Protein AF-A0A933CUI8-F1 (afdb_monomer_lite)

Foldseek 3Di:
DDDDDDDDDDDPDDLVCVCVVVVNVPVSVVVCCVQVVPDDDDDDDPDDPVCVVVDDPPPPPD

Structure (mmCIF, N/CA/C/O backbone):
data_AF-A0A933CUI8-F1
#
_entry.id   AF-A0A933CUI8-F1
#
loop_
_atom_site.group_PDB
_atom_site.id
_atom_site.type_symbol
_atom_site.label_atom_id
_atom_site.label_alt_id
_atom_site.label_comp_id
_atom_site.label_asym_id
_atom_site.label_entity_id
_atom_site.label_seq_id
_atom_site.pdbx_PDB_ins_code
_atom_site.Cartn_x
_atom_site.Cartn_y
_atom_site.Cartn_z
_atom_site.occupancy
_atom_site.B_iso_or_equiv
_atom_site.auth_seq_id
_atom_site.auth_comp_id
_atom_site.auth_asym_id
_atom_site.auth_atom_id
_atom_site.pdbx_PDB_model_num
ATOM 1 N N . MET A 1 1 ? 15.145 -18.480 -10.370 1.00 44.50 1 MET A N 1
ATOM 2 C CA . MET A 1 1 ? 16.112 -17.668 -9.598 1.00 44.50 1 MET A CA 1
ATOM 3 C C . MET A 1 1 ? 15.316 -16.768 -8.665 1.00 44.50 1 MET A C 1
ATOM 5 O O . MET A 1 1 ? 14.367 -16.165 -9.137 1.00 44.50 1 MET A O 1
ATOM 9 N N . LEU A 1 2 ? 15.713 -16.744 -7.386 1.00 52.84 2 LEU A N 1
ATOM 10 C CA . LEU A 1 2 ? 15.028 -16.223 -6.189 1.00 52.84 2 LEU A CA 1
ATOM 11 C C . LEU A 1 2 ? 13.693 -16.909 -5.840 1.00 52.84 2 LEU A C 1
ATOM 13 O O . LEU A 1 2 ? 12.706 -16.808 -6.557 1.00 52.84 2 LEU A O 1
ATOM 17 N N . GLY A 1 3 ? 13.719 -17.673 -4.746 1.00 51.38 3 GLY A N 1
ATOM 18 C CA . GLY A 1 3 ? 12.614 -18.491 -4.260 1.00 51.38 3 GLY A CA 1
ATOM 19 C C . GLY A 1 3 ? 11.420 -17.675 -3.775 1.00 51.38 3 GLY A C 1
ATOM 20 O O . GLY A 1 3 ? 11.556 -16.528 -3.351 1.00 51.38 3 GLY A O 1
ATOM 21 N N . SER A 1 4 ? 10.250 -18.306 -3.844 1.00 66.38 4 SER A N 1
ATOM 22 C CA . SER A 1 4 ? 8.952 -17.789 -3.419 1.00 66.38 4 SER A CA 1
ATOM 23 C C . SER A 1 4 ? 8.933 -17.524 -1.912 1.00 66.38 4 SER A C 1
ATOM 25 O O . SER A 1 4 ? 8.499 -18.355 -1.118 1.00 66.38 4 SER A O 1
ATOM 27 N N . LEU A 1 5 ? 9.444 -16.366 -1.506 1.00 73.06 5 LEU A N 1
ATOM 28 C CA . LEU A 1 5 ? 9.303 -15.859 -0.149 1.00 73.06 5 LEU A CA 1
ATOM 29 C C . LEU A 1 5 ? 7.902 -15.264 0.003 1.00 73.06 5 LEU A C 1
ATOM 31 O O . LEU A 1 5 ? 7.573 -14.244 -0.607 1.00 73.06 5 LEU A O 1
ATOM 35 N N . SER A 1 6 ? 7.078 -15.902 0.831 1.00 81.81 6 SER A N 1
ATOM 36 C CA . SER A 1 6 ? 5.788 -15.350 1.237 1.00 81.81 6 SER A CA 1
ATOM 37 C C . SER A 1 6 ? 6.011 -14.048 2.004 1.00 81.81 6 SER A C 1
ATOM 39 O O . SER A 1 6 ? 6.609 -14.044 3.078 1.00 81.81 6 SER A O 1
ATOM 41 N N . THR A 1 7 ? 5.535 -12.937 1.444 1.00 87.88 7 THR A N 1
ATOM 42 C CA . THR A 1 7 ? 5.668 -11.603 2.040 1.00 87.88 7 THR A CA 1
ATOM 43 C C . THR A 1 7 ? 4.303 -11.126 2.519 1.00 87.88 7 THR A C 1
ATOM 45 O O . THR A 1 7 ? 3.363 -11.051 1.731 1.00 87.88 7 THR A O 1
ATOM 48 N N . LEU A 1 8 ? 4.193 -10.787 3.807 1.00 90.88 8 LEU A N 1
ATOM 49 C CA . LEU A 1 8 ? 3.007 -10.142 4.370 1.00 90.88 8 LEU A CA 1
ATOM 50 C C . LEU A 1 8 ? 3.282 -8.650 4.555 1.00 90.88 8 LEU A C 1
ATOM 52 O O . LEU A 1 8 ? 4.271 -8.271 5.180 1.00 90.88 8 LEU A O 1
ATOM 56 N N . LEU A 1 9 ? 2.385 -7.809 4.045 1.00 90.56 9 LEU A N 1
ATOM 57 C CA . LEU A 1 9 ? 2.487 -6.358 4.146 1.00 90.56 9 LEU A CA 1
ATOM 58 C C . LEU A 1 9 ? 1.176 -5.775 4.673 1.00 90.56 9 LEU A C 1
ATOM 60 O O . LEU A 1 9 ? 0.095 -6.116 4.198 1.00 90.56 9 LEU A O 1
ATOM 64 N N . THR A 1 10 ? 1.274 -4.878 5.651 1.00 92.44 10 THR A N 1
ATOM 65 C CA . THR A 1 10 ? 0.128 -4.170 6.230 1.00 92.44 10 THR A CA 1
ATOM 66 C C . THR A 1 10 ? 0.244 -2.683 5.944 1.00 92.44 10 THR A C 1
ATOM 68 O O . THR A 1 10 ? 1.305 -2.099 6.156 1.00 92.44 10 THR A O 1
ATOM 71 N N . SER A 1 11 ? -0.849 -2.051 5.525 1.00 91.62 11 SER A N 1
ATOM 72 C CA . SER A 1 11 ? -0.912 -0.602 5.342 1.00 91.62 11 SER A CA 1
ATOM 73 C C . SER A 1 11 ? -2.209 -0.047 5.910 1.00 91.62 11 SER A C 1
ATOM 75 O O . SER A 1 11 ? -3.252 -0.695 5.874 1.00 91.62 11 SER A O 1
ATOM 77 N N . ASN A 1 12 ? -2.139 1.175 6.432 1.00 91.75 12 ASN A N 1
ATOM 78 C CA . ASN A 1 12 ? -3.301 1.948 6.865 1.00 91.75 12 ASN A CA 1
ATOM 79 C C . ASN A 1 12 ? -3.946 2.737 5.708 1.00 91.75 12 ASN A C 1
ATOM 81 O O . ASN A 1 12 ? -4.900 3.484 5.931 1.00 91.75 12 ASN A O 1
ATOM 85 N N . ARG A 1 13 ? -3.421 2.609 4.483 1.00 89.12 13 ARG A N 1
ATOM 86 C CA . ARG A 1 13 ? -3.953 3.221 3.262 1.00 89.12 13 ARG A CA 1
ATOM 87 C C . ARG A 1 13 ? -4.132 2.152 2.183 1.00 89.12 13 ARG A C 1
ATOM 89 O O . ARG A 1 13 ? -3.300 1.248 2.088 1.00 89.12 13 ARG A O 1
ATOM 96 N N . PRO A 1 14 ? -5.174 2.261 1.343 1.00 89.50 14 PRO A N 1
ATOM 97 C CA . PRO A 1 14 ? -5.337 1.341 0.228 1.00 89.50 14 PRO A CA 1
ATOM 98 C C . PRO A 1 14 ? -4.161 1.466 -0.749 1.00 89.50 14 PRO A C 1
ATOM 100 O O . PRO A 1 14 ? -3.576 2.544 -0.888 1.00 89.50 14 PRO A O 1
ATOM 103 N N . VAL A 1 15 ? -3.831 0.362 -1.425 1.00 89.81 15 VAL A N 1
ATOM 104 C CA . VAL A 1 15 ? -2.707 0.274 -2.375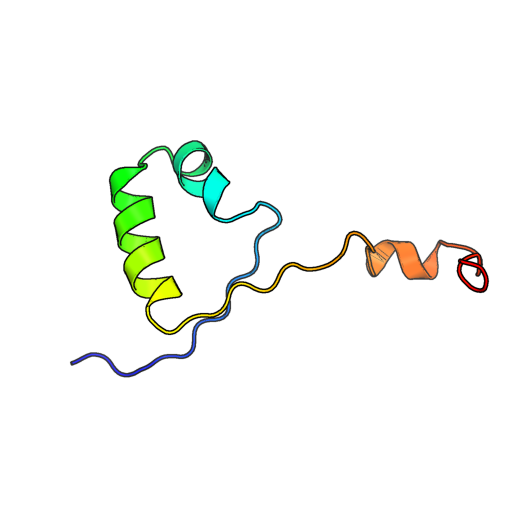 1.00 89.81 15 VAL A CA 1
ATOM 105 C C . VAL A 1 15 ? -2.824 1.272 -3.529 1.00 89.81 15 VAL A C 1
ATOM 107 O O . VAL A 1 15 ? -1.812 1.774 -4.007 1.00 89.81 15 VAL A O 1
ATOM 110 N N . GLU A 1 16 ? -4.048 1.654 -3.908 1.00 89.69 16 GLU A N 1
ATOM 111 C CA . GLU A 1 16 ? -4.307 2.659 -4.949 1.00 89.69 16 GLU A CA 1
ATOM 112 C C . GLU A 1 16 ? -3.700 4.032 -4.599 1.00 89.69 16 GLU A C 1
ATOM 114 O O . GLU A 1 16 ? -3.293 4.787 -5.477 1.00 89.69 16 GLU A O 1
ATOM 119 N N . ASN A 1 17 ? -3.579 4.349 -3.305 1.00 91.12 17 ASN A N 1
ATOM 120 C CA . ASN A 1 17 ? -3.037 5.627 -2.843 1.00 91.12 17 ASN A CA 1
ATOM 121 C C . ASN A 1 17 ? -1.503 5.648 -2.764 1.00 91.12 17 ASN A C 1
ATOM 123 O O . ASN A 1 17 ? -0.923 6.691 -2.449 1.00 91.12 17 ASN A O 1
ATOM 127 N N . TRP A 1 18 ? -0.825 4.527 -3.021 1.00 92.38 18 TRP A N 1
ATOM 128 C CA . TRP A 1 18 ? 0.622 4.432 -2.818 1.00 92.38 18 TRP A CA 1
ATOM 129 C C . TRP A 1 18 ? 1.420 5.216 -3.856 1.00 92.38 18 TRP A C 1
ATOM 131 O O . TRP A 1 18 ? 2.462 5.758 -3.506 1.00 92.38 18 TRP A O 1
ATOM 141 N N . GLY A 1 19 ? 0.912 5.368 -5.085 1.00 90.31 19 GLY A N 1
ATOM 142 C CA . GLY A 1 19 ? 1.573 6.187 -6.110 1.00 90.31 19 GLY A CA 1
ATOM 143 C C . GLY A 1 19 ? 1.719 7.652 -5.686 1.00 90.31 19 GLY A C 1
ATOM 144 O O . GLY A 1 19 ? 2.769 8.258 -5.883 1.00 90.31 19 GLY A O 1
ATOM 145 N N . LYS A 1 20 ? 0.703 8.198 -5.003 1.00 89.75 20 LYS A N 1
ATOM 146 C CA . LYS A 1 20 ? 0.751 9.550 -4.425 1.00 89.75 20 LYS A CA 1
ATOM 147 C C . LYS A 1 20 ? 1.617 9.617 -3.164 1.00 89.75 20 LYS A C 1
ATOM 149 O O . LYS A 1 20 ? 2.240 10.641 -2.912 1.00 89.75 20 LYS A O 1
ATOM 154 N N . LEU A 1 21 ? 1.629 8.552 -2.361 1.00 89.75 21 LEU A N 1
ATOM 155 C CA . LEU A 1 21 ? 2.371 8.497 -1.099 1.00 89.75 21 LEU A CA 1
ATOM 156 C C . LEU A 1 21 ? 3.887 8.392 -1.314 1.00 89.75 21 LEU A C 1
ATOM 158 O O . LEU A 1 21 ? 4.649 9.021 -0.588 1.00 89.75 21 LEU A O 1
ATOM 162 N N . LEU A 1 22 ? 4.308 7.580 -2.284 1.00 89.25 22 LEU A N 1
ATOM 163 C CA . LEU A 1 22 ? 5.712 7.248 -2.533 1.00 89.25 22 LEU A CA 1
ATOM 164 C C . LEU A 1 22 ? 6.352 8.128 -3.618 1.00 89.25 22 LEU A C 1
ATOM 166 O O . LEU A 1 22 ? 7.554 8.042 -3.837 1.00 89.25 22 LEU A O 1
ATOM 170 N N . GLY A 1 23 ? 5.574 8.984 -4.285 1.00 89.25 23 GLY A N 1
ATOM 171 C CA . GLY A 1 23 ? 6.068 10.008 -5.213 1.00 89.25 23 GLY A CA 1
ATOM 172 C C . GLY A 1 23 ? 6.450 9.501 -6.607 1.00 89.25 23 GLY A C 1
ATOM 173 O O . GLY A 1 23 ? 6.380 10.272 -7.558 1.00 89.25 23 GLY A O 1
ATOM 174 N N . ASP A 1 24 ? 6.773 8.216 -6.757 1.00 92.12 24 ASP A N 1
ATOM 175 C CA . ASP A 1 24 ? 7.038 7.580 -8.049 1.00 92.12 24 ASP A CA 1
ATOM 176 C C . ASP A 1 24 ? 5.942 6.564 -8.388 1.00 92.12 24 ASP A C 1
ATOM 178 O O . ASP A 1 24 ? 5.973 5.395 -7.998 1.00 92.12 24 ASP A O 1
ATOM 182 N N . SER A 1 25 ? 4.939 7.022 -9.135 1.00 90.44 25 SER A N 1
ATOM 183 C CA . SER A 1 25 ? 3.809 6.174 -9.525 1.00 90.44 25 SER A CA 1
ATOM 184 C C . SER A 1 25 ? 4.213 5.028 -10.460 1.00 90.44 25 SER A C 1
ATOM 186 O O . SER A 1 25 ? 3.578 3.974 -10.418 1.00 90.44 25 SER A O 1
ATOM 188 N N . ALA A 1 26 ? 5.267 5.192 -11.267 1.00 92.44 26 ALA A N 1
ATOM 189 C CA . ALA A 1 26 ? 5.725 4.158 -12.193 1.00 92.44 26 ALA A CA 1
ATOM 190 C C . ALA A 1 26 ? 6.438 3.025 -11.441 1.00 92.44 26 ALA A C 1
ATOM 192 O O . ALA A 1 26 ? 6.126 1.848 -11.648 1.00 92.44 26 ALA A O 1
ATOM 193 N N . ALA A 1 27 ? 7.328 3.370 -10.507 1.00 93.25 27 ALA A N 1
ATOM 194 C CA . ALA A 1 27 ? 7.980 2.389 -9.643 1.00 93.25 27 ALA A CA 1
ATOM 195 C C . ALA A 1 27 ? 6.968 1.652 -8.751 1.00 93.25 27 ALA A C 1
ATOM 197 O O . ALA A 1 27 ? 7.051 0.431 -8.594 1.00 93.25 27 ALA A O 1
ATOM 198 N N . VAL A 1 28 ? 5.972 2.366 -8.211 1.00 94.44 28 VAL A N 1
ATOM 199 C CA . VAL A 1 28 ? 4.902 1.753 -7.409 1.00 94.44 28 VAL A CA 1
ATOM 200 C C . VAL A 1 28 ? 4.068 0.780 -8.231 1.00 94.44 28 VAL A C 1
ATOM 202 O O . VAL A 1 28 ? 3.781 -0.311 -7.744 1.00 94.44 28 VAL A O 1
ATOM 205 N N . ALA A 1 29 ? 3.713 1.124 -9.469 1.00 91.88 29 ALA A N 1
ATOM 206 C CA . ALA A 1 29 ? 2.981 0.216 -10.346 1.00 91.88 29 ALA A CA 1
ATOM 207 C C . ALA A 1 29 ? 3.775 -1.076 -10.611 1.00 91.88 29 ALA A C 1
ATOM 209 O O . ALA A 1 29 ? 3.231 -2.165 -10.444 1.00 91.88 29 ALA A O 1
ATOM 210 N N . ALA A 1 30 ? 5.072 -0.972 -10.922 1.00 93.88 30 ALA A N 1
ATOM 211 C CA . ALA A 1 30 ? 5.938 -2.136 -11.137 1.00 93.88 30 ALA A CA 1
ATOM 212 C C . ALA A 1 30 ? 6.127 -2.992 -9.868 1.00 93.88 30 ALA A C 1
ATOM 214 O O . ALA A 1 30 ? 6.257 -4.214 -9.940 1.00 93.88 30 ALA A O 1
ATOM 215 N N . MET A 1 31 ? 6.143 -2.366 -8.689 1.00 91.50 31 MET A N 1
ATOM 216 C CA . MET A 1 31 ? 6.189 -3.074 -7.409 1.00 91.50 31 MET A CA 1
ATOM 217 C C . MET A 1 31 ? 4.871 -3.803 -7.121 1.00 91.50 31 MET A C 1
ATOM 219 O O . MET A 1 31 ? 4.893 -4.972 -6.737 1.00 91.50 31 MET A O 1
ATOM 223 N N . LEU A 1 32 ? 3.732 -3.130 -7.307 1.00 91.50 32 LEU A N 1
ATOM 224 C CA . LEU A 1 32 ? 2.408 -3.714 -7.095 1.00 91.50 32 LEU A CA 1
ATOM 225 C C . LEU A 1 32 ? 2.136 -4.859 -8.067 1.00 91.50 32 LEU A C 1
ATOM 227 O O . LEU A 1 32 ? 1.588 -5.866 -7.635 1.00 91.50 32 LEU A O 1
ATOM 231 N N . ASP A 1 33 ? 2.571 -4.747 -9.322 1.00 91.62 33 ASP A N 1
ATOM 232 C CA . ASP A 1 33 ? 2.502 -5.836 -10.299 1.00 91.62 33 ASP A CA 1
ATOM 233 C C . ASP A 1 33 ? 3.150 -7.112 -9.740 1.00 91.62 33 ASP A C 1
ATOM 235 O O . ASP A 1 33 ? 2.492 -8.142 -9.620 1.00 91.62 33 ASP A O 1
ATOM 239 N N . ARG A 1 34 ? 4.387 -7.017 -9.236 1.00 89.81 34 ARG A N 1
ATOM 240 C CA . ARG A 1 34 ? 5.098 -8.156 -8.627 1.00 89.81 34 ARG A CA 1
ATOM 241 C C . ARG A 1 34 ? 4.424 -8.689 -7.361 1.00 89.81 34 ARG A C 1
ATOM 243 O O . ARG A 1 34 ? 4.392 -9.899 -7.155 1.00 89.81 34 ARG A O 1
ATOM 250 N N . LEU A 1 35 ? 3.917 -7.806 -6.499 1.00 88.06 35 LEU A N 1
ATOM 251 C CA . LEU A 1 35 ? 3.299 -8.190 -5.223 1.00 88.06 35 LEU A CA 1
ATOM 252 C C . LEU A 1 35 ? 1.920 -8.832 -5.404 1.00 88.06 35 LEU A C 1
ATOM 254 O O . LEU A 1 35 ? 1.557 -9.739 -4.657 1.00 88.06 35 LEU A O 1
ATOM 258 N N . LEU A 1 36 ? 1.144 -8.351 -6.374 1.00 88.88 36 LEU A N 1
ATOM 259 C CA . LEU A 1 36 ? -0.237 -8.768 -6.601 1.00 88.88 36 LEU A CA 1
ATOM 260 C C . LEU A 1 36 ? -0.357 -9.880 -7.647 1.00 88.88 36 LEU A C 1
ATOM 262 O O . LEU A 1 36 ? -1.407 -10.509 -7.713 1.00 88.88 36 LEU A O 1
ATOM 266 N N . HIS A 1 37 ? 0.711 -10.192 -8.392 1.00 88.50 37 HIS A N 1
ATOM 267 C CA . HIS A 1 37 ? 0.723 -11.299 -9.355 1.00 88.50 37 HIS A CA 1
ATOM 268 C C . HIS A 1 37 ? 0.319 -12.649 -8.728 1.00 88.50 37 HIS A C 1
ATOM 270 O O . HIS A 1 37 ? -0.372 -13.453 -9.351 1.00 88.50 37 HIS A O 1
ATOM 276 N N . HIS A 1 38 ? 0.711 -12.882 -7.471 1.00 86.94 38 HIS A N 1
ATOM 277 C CA . HIS A 1 38 ? 0.330 -14.062 -6.679 1.00 86.94 38 HIS A CA 1
ATOM 278 C C . HIS A 1 38 ? -0.241 -13.701 -5.294 1.00 86.94 38 HIS A C 1
ATOM 280 O O . HIS A 1 38 ? -0.382 -14.569 -4.434 1.00 86.94 38 HIS A O 1
ATOM 286 N N . GLY A 1 39 ? -0.529 -12.419 -5.053 1.00 87.19 39 GLY A N 1
ATOM 287 C CA . GLY A 1 39 ? -0.952 -11.897 -3.755 1.00 87.19 39 GLY A CA 1
ATOM 288 C C . GLY A 1 39 ? -2.440 -11.562 -3.705 1.00 87.19 39 GLY A C 1
ATOM 289 O O . GLY A 1 39 ? -3.051 -11.197 -4.705 1.00 87.19 39 GLY A O 1
ATOM 290 N N . HIS A 1 40 ? -3.022 -11.625 -2.507 1.00 88.94 40 HIS A N 1
ATOM 291 C CA . HIS A 1 40 ? -4.395 -11.189 -2.255 1.00 88.94 40 HIS A CA 1
ATOM 292 C C . HIS A 1 40 ? -4.406 -9.939 -1.375 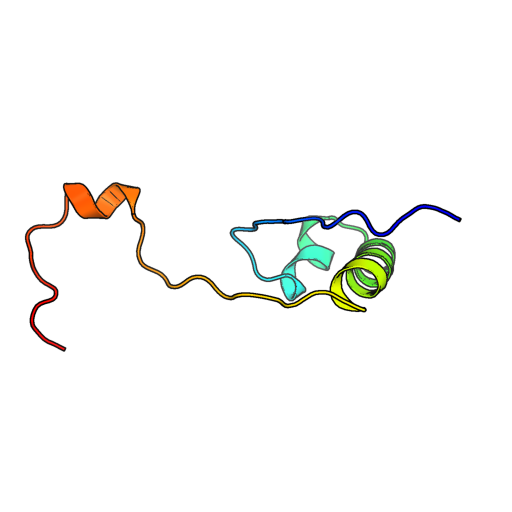1.00 88.94 40 HIS A C 1
ATOM 294 O O . HIS A 1 40 ? -3.712 -9.872 -0.361 1.00 88.94 40 HIS A O 1
ATOM 300 N N . VAL A 1 41 ? -5.234 -8.956 -1.733 1.00 90.50 41 VAL A N 1
ATOM 301 C CA . VAL A 1 41 ? -5.443 -7.757 -0.913 1.00 90.50 41 VAL A CA 1
ATOM 302 C C . VAL A 1 41 ? -6.586 -8.011 0.061 1.00 90.50 41 VAL A C 1
ATOM 304 O O . VAL A 1 41 ? -7.737 -8.164 -0.344 1.00 90.50 41 VAL A O 1
ATOM 307 N N . LEU A 1 42 ? -6.279 -8.010 1.356 1.00 91.06 42 LEU A N 1
ATOM 308 C CA . LEU A 1 42 ? -7.275 -8.117 2.419 1.00 91.06 42 LEU A CA 1
ATOM 309 C C . LEU A 1 42 ? -7.584 -6.728 2.980 1.00 91.06 42 LEU A C 1
ATOM 311 O O . LEU A 1 42 ? -6.696 -6.030 3.470 1.00 91.06 42 LEU A O 1
ATOM 315 N N . LYS A 1 43 ? -8.854 -6.319 2.918 1.00 88.50 43 LYS A N 1
ATOM 316 C CA . LYS A 1 43 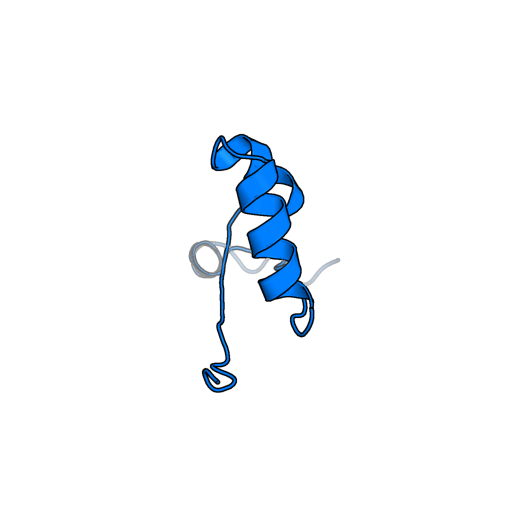? -9.319 -5.067 3.527 1.00 88.50 43 LYS A CA 1
ATOM 317 C C . LYS A 1 43 ? -9.726 -5.333 4.973 1.00 88.50 43 LYS A C 1
ATOM 319 O O . LYS A 1 43 ? -10.725 -5.999 5.229 1.00 88.50 43 LYS A O 1
ATOM 324 N N . CYS A 1 44 ? -8.956 -4.803 5.917 1.00 85.75 44 CYS A N 1
ATOM 325 C CA . CYS A 1 44 ? -9.294 -4.867 7.335 1.00 85.75 44 CYS A CA 1
ATOM 326 C C . CYS A 1 44 ? -10.389 -3.844 7.670 1.00 85.75 44 CYS A C 1
ATOM 328 O O . CYS A 1 44 ? -10.354 -2.706 7.200 1.00 85.75 44 CYS A O 1
ATOM 330 N N . GLY A 1 45 ? -11.370 -4.263 8.471 1.00 81.88 45 GLY A N 1
ATOM 331 C CA . GLY A 1 45 ? -12.502 -3.427 8.869 1.00 81.88 45 GLY A CA 1
ATOM 332 C C . GLY A 1 45 ? -12.120 -2.263 9.798 1.00 81.88 45 GLY A C 1
ATOM 333 O O . GLY A 1 45 ? -11.014 -2.220 10.334 1.00 81.88 45 GLY A O 1
ATOM 334 N N . PRO A 1 46 ? -13.055 -1.330 10.045 1.00 78.62 46 PRO A N 1
ATOM 335 C CA . PRO A 1 46 ? -12.795 -0.076 10.762 1.00 78.62 46 PRO A CA 1
ATOM 336 C C . PRO A 1 46 ? -12.578 -0.238 12.276 1.00 78.62 46 PRO A C 1
ATOM 338 O O . PRO A 1 46 ? -12.248 0.728 12.961 1.00 78.62 46 PRO A O 1
ATOM 341 N N . ARG A 1 47 ? -12.790 -1.437 12.832 1.00 80.06 47 ARG A N 1
ATOM 342 C CA . ARG A 1 47 ? -12.713 -1.665 14.279 1.00 80.06 47 ARG A CA 1
ATOM 343 C C . ARG A 1 47 ? -11.255 -1.739 14.738 1.00 80.06 47 ARG A C 1
ATOM 345 O O . ARG A 1 47 ? -10.526 -2.663 14.390 1.00 80.06 47 ARG A O 1
ATOM 352 N N . SER A 1 48 ? -10.854 -0.782 15.575 1.00 79.50 48 SER A N 1
ATOM 353 C CA . SER A 1 48 ? -9.556 -0.783 16.256 1.00 79.50 48 SER A CA 1
ATOM 354 C C . SER A 1 48 ? -9.580 -1.737 17.446 1.00 79.50 48 SER A C 1
ATOM 356 O O . SER A 1 48 ? -10.363 -1.559 18.378 1.00 79.50 48 SER A O 1
ATOM 358 N N . TRP A 1 49 ? -8.676 -2.719 17.463 1.00 82.25 49 TRP A N 1
ATOM 359 C CA . TRP A 1 49 ? -8.540 -3.609 18.619 1.00 82.25 49 TRP A CA 1
ATOM 360 C C . TRP A 1 49 ? -8.028 -2.884 19.872 1.00 82.25 49 TRP A C 1
ATOM 362 O O . TRP A 1 49 ? -8.370 -3.268 20.983 1.00 82.25 49 TRP A O 1
ATOM 372 N N . ARG A 1 50 ? -7.259 -1.797 19.705 1.00 81.38 50 ARG A N 1
ATOM 373 C CA . ARG A 1 50 ? -6.709 -1.009 20.823 1.00 81.38 50 ARG A CA 1
ATOM 374 C C . ARG A 1 50 ? -7.814 -0.357 21.650 1.00 81.38 50 ARG A C 1
ATOM 376 O O . ARG A 1 50 ? -7.771 -0.394 22.868 1.00 81.38 50 ARG A O 1
ATOM 383 N N . THR A 1 51 ? -8.822 0.188 20.973 1.00 75.56 51 THR A N 1
ATOM 384 C CA . THR A 1 51 ? -9.962 0.869 21.606 1.00 75.56 51 THR A CA 1
ATOM 385 C C . THR A 1 51 ? -11.038 -0.120 22.054 1.00 75.56 51 THR A C 1
ATOM 387 O O . THR A 1 51 ? -11.940 0.244 22.795 1.00 75.56 51 THR A O 1
ATOM 390 N N . LYS A 1 52 ? -10.949 -1.396 21.653 1.00 67.12 52 LYS A N 1
ATOM 391 C CA . LYS A 1 52 ? -11.925 -2.422 22.035 1.00 67.12 52 LYS A CA 1
ATOM 392 C C . LYS A 1 52 ? -11.977 -2.665 23.550 1.00 67.12 52 LYS A C 1
ATOM 394 O O . LYS A 1 52 ? -13.024 -3.068 24.038 1.00 67.12 52 LYS A O 1
ATOM 399 N N . MET A 1 53 ? -10.885 -2.416 24.280 1.00 62.41 53 MET A N 1
ATOM 400 C CA . MET A 1 53 ? -10.875 -2.522 25.747 1.00 62.41 53 MET A CA 1
ATOM 401 C C . MET A 1 53 ? -11.508 -1.309 26.449 1.00 62.41 53 MET A C 1
ATOM 403 O O . MET A 1 53 ? -11.979 -1.457 27.569 1.00 62.41 53 MET A O 1
ATOM 407 N N . ASP A 1 54 ? -11.568 -0.154 25.778 1.00 61.31 54 ASP A N 1
ATOM 408 C CA . ASP A 1 54 ? -12.139 1.099 26.304 1.00 61.31 54 ASP A CA 1
ATOM 409 C C . ASP A 1 54 ? -13.601 1.325 25.887 1.00 61.31 54 ASP A C 1
ATOM 411 O O . ASP A 1 54 ? -14.263 2.243 26.370 1.00 61.31 54 ASP A O 1
ATOM 415 N N . LEU A 1 55 ? -14.126 0.508 24.971 1.00 57.03 55 LEU A N 1
ATOM 416 C CA . LEU A 1 55 ? -15.508 0.613 24.517 1.00 57.03 55 LEU A CA 1
ATOM 417 C C . LEU A 1 55 ? -16.409 -0.222 25.440 1.00 57.03 55 LEU A C 1
ATOM 419 O O . LEU A 1 55 ? -16.278 -1.450 25.450 1.00 57.03 55 LEU A O 1
ATOM 423 N N . PRO A 1 56 ? -17.361 0.385 26.179 1.00 57.16 56 PRO A N 1
ATOM 424 C CA . PRO A 1 56 ? -18.398 -0.391 26.841 1.00 57.16 56 PRO A CA 1
ATOM 425 C C . PRO A 1 56 ? -19.149 -1.206 25.783 1.00 57.16 56 PRO A C 1
ATOM 427 O O . PRO A 1 56 ? -19.393 -0.726 24.678 1.00 57.16 56 PRO A O 1
ATOM 430 N N . ASN A 1 57 ? -19.482 -2.451 26.127 1.00 56.56 57 ASN A N 1
ATOM 431 C CA . ASN A 1 57 ? -20.156 -3.448 25.293 1.00 56.56 57 ASN A CA 1
ATOM 432 C C . ASN A 1 57 ? -21.416 -2.884 24.592 1.00 56.56 57 ASN A C 1
ATOM 434 O O . ASN A 1 57 ? -22.521 -2.987 25.115 1.00 56.56 57 ASN A O 1
ATOM 438 N N . GLN A 1 58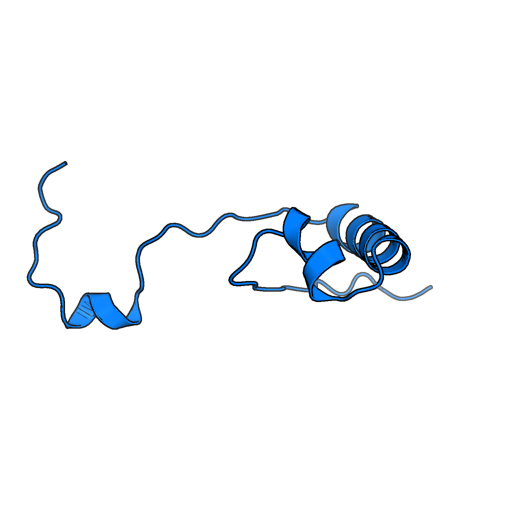 ? -21.257 -2.259 23.424 1.00 57.62 58 GLN A N 1
ATOM 439 C CA . GLN A 1 58 ? -22.333 -1.589 22.672 1.00 57.62 58 GLN A CA 1
ATOM 440 C C . GLN A 1 58 ? -22.566 -2.218 21.288 1.00 57.62 58 GLN A C 1
ATOM 442 O O . GLN A 1 58 ? -23.347 -1.703 20.498 1.00 57.62 58 GLN A O 1
ATOM 447 N N . GLU A 1 59 ? -21.958 -3.368 20.989 1.00 53.72 59 GLU A N 1
ATOM 448 C CA . GLU A 1 59 ? -22.184 -4.092 19.729 1.00 53.72 59 GLU A CA 1
ATOM 449 C C . GLU A 1 59 ? -22.791 -5.484 19.957 1.00 53.72 59 GLU A C 1
ATOM 451 O O . GLU A 1 59 ? -22.371 -6.477 19.373 1.00 53.72 59 GLU A O 1
ATOM 456 N N . ALA A 1 60 ? -23.842 -5.528 20.777 1.00 48.47 60 ALA A N 1
ATOM 457 C CA . ALA A 1 60 ? -24.885 -6.551 20.707 1.00 48.47 60 ALA A CA 1
ATOM 458 C C . ALA A 1 60 ? -26.190 -5.947 20.149 1.00 48.47 60 ALA A C 1
ATOM 460 O O . ALA A 1 60 ? -27.263 -6.184 20.693 1.00 48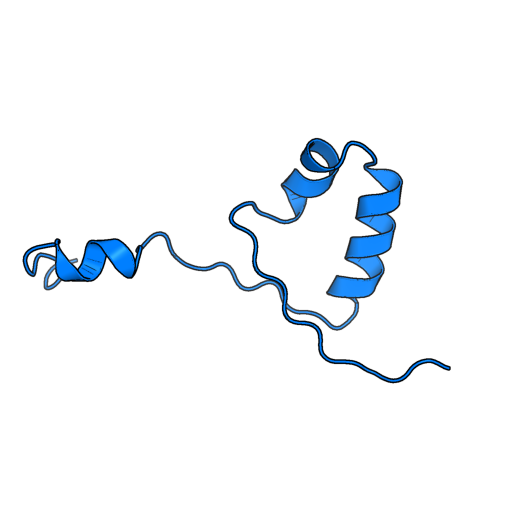.47 60 ALA A O 1
ATOM 461 N N . LYS A 1 61 ? -26.114 -5.097 19.111 1.00 44.09 61 LYS A N 1
ATOM 462 C CA . LYS A 1 61 ? -27.279 -4.704 18.296 1.00 44.09 61 LYS A CA 1
ATOM 463 C C . LYS A 1 61 ? -26.869 -3.925 17.040 1.00 44.09 61 LYS A C 1
ATOM 465 O O . 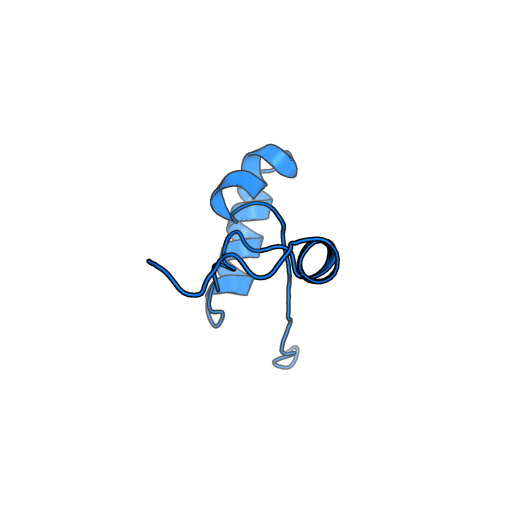LYS A 1 61 ? -26.759 -2.703 17.078 1.00 44.09 61 LYS A O 1
ATOM 470 N N . ARG A 1 62 ? -26.670 -4.622 15.924 1.00 41.69 62 ARG A N 1
ATOM 471 C CA . ARG A 1 62 ? -27.015 -4.155 14.573 1.00 41.69 62 ARG A CA 1
ATOM 472 C C . ARG A 1 62 ? -26.891 -5.301 13.589 1.00 41.69 62 ARG A C 1
ATOM 474 O O . ARG A 1 62 ? -25.913 -6.065 13.727 1.00 41.69 62 ARG A O 1
#

pLDDT: mean 80.14, std 15.36, range [41.69, 94.44]

Secondary structure (DSSP, 8-state):
-----------SS-GGGHHHHHS-HHHHHHHHHHHHSS-------S--TTGGGTS-S--S--

Radius of gyration: 17.05 Å; chains: 1; bounding box: 43×28×39 Å

Sequence (62 aa):
MLGSLSTLLTSNRPVENWGKLLGDSAAVAAMLDRLLHHGHVLKCGPRSWRTKMDLPNQEAKR